Protein AF-A0A5J4QEM4-F1 (afdb_monomer_lite)

Radius of gyration: 17.96 Å; chains: 1; bounding box: 54×41×34 Å

Structure (mmCIF, N/CA/C/O backbone):
data_AF-A0A5J4QEM4-F1
#
_entry.id   AF-A0A5J4QEM4-F1
#
loop_
_atom_site.group_PDB
_atom_site.id
_atom_site.type_symbol
_atom_site.label_atom_id
_atom_site.label_alt_id
_atom_site.label_comp_id
_atom_site.label_asym_id
_atom_site.label_entity_id
_atom_site.label_seq_id
_atom_site.pdbx_PDB_ins_code
_atom_site.Cartn_x
_atom_site.Cartn_y
_atom_site.Cartn_z
_atom_site.occupancy
_atom_site.B_iso_or_equiv
_atom_site.auth_seq_id
_atom_site.auth_comp_id
_atom_site.auth_asym_id
_atom_site.auth_atom_id
_atom_site.pdbx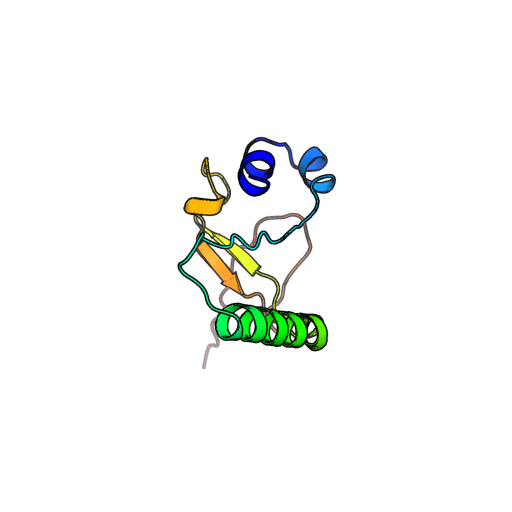_PDB_model_num
ATOM 1 N N . THR A 1 1 ? 4.903 10.009 9.346 1.00 61.25 1 THR A N 1
ATOM 2 C CA . THR A 1 1 ? 4.168 9.217 8.329 1.00 61.25 1 THR A CA 1
ATOM 3 C C . THR A 1 1 ? 2.708 9.618 8.389 1.00 61.25 1 THR A C 1
ATOM 5 O O . THR A 1 1 ? 2.253 9.834 9.500 1.00 61.25 1 THR A O 1
ATOM 8 N N . PHE A 1 2 ? 1.982 9.707 7.269 1.00 71.56 2 PHE A N 1
ATOM 9 C CA . PHE A 1 2 ? 0.571 10.151 7.238 1.00 71.56 2 PHE A CA 1
ATOM 10 C C . PHE A 1 2 ? -0.337 9.407 8.234 1.00 71.56 2 PHE A C 1
ATOM 12 O O . PHE A 1 2 ? -1.159 10.012 8.907 1.00 71.56 2 PHE A O 1
ATOM 19 N N . ALA A 1 3 ? -0.106 8.106 8.419 1.00 77.56 3 ALA A N 1
ATOM 20 C CA . ALA A 1 3 ? -0.843 7.293 9.385 1.00 77.56 3 ALA A CA 1
ATOM 21 C C . ALA A 1 3 ? -0.599 7.684 10.859 1.00 77.56 3 ALA A C 1
ATOM 23 O O . ALA A 1 3 ? -1.491 7.581 11.691 1.00 77.56 3 ALA A O 1
ATOM 24 N N . PHE A 1 4 ? 0.597 8.181 11.186 1.00 80.56 4 PHE A N 1
ATOM 25 C CA . PHE A 1 4 ? 0.905 8.674 12.532 1.00 80.56 4 PHE A CA 1
ATOM 26 C C . PHE A 1 4 ? 0.217 10.013 12.817 1.00 80.56 4 PHE A C 1
ATOM 28 O O . PHE A 1 4 ? -0.188 10.279 13.941 1.00 80.56 4 PHE A O 1
ATOM 35 N N . GLU A 1 5 ? 0.088 10.860 11.798 1.00 80.31 5 GLU A N 1
ATOM 36 C CA . GLU A 1 5 ? -0.663 12.110 11.905 1.00 80.31 5 GLU A CA 1
ATOM 37 C C . GLU A 1 5 ? -2.162 11.836 12.080 1.00 80.31 5 GLU A C 1
ATOM 39 O O . GLU A 1 5 ? -2.795 12.449 12.932 1.00 80.31 5 GLU A O 1
ATOM 44 N N . TYR A 1 6 ? -2.699 10.857 11.347 1.00 80.56 6 TYR A N 1
ATOM 45 C CA . TYR A 1 6 ? -4.084 10.405 11.485 1.00 80.56 6 TYR A CA 1
ATOM 46 C C . TYR A 1 6 ? -4.414 9.934 12.910 1.00 80.56 6 TYR A C 1
ATOM 48 O O . TYR A 1 6 ? -5.429 10.338 13.473 1.00 80.56 6 TYR A O 1
ATOM 56 N N . ASP A 1 7 ? -3.536 9.139 13.525 1.00 81.50 7 ASP A N 1
ATOM 57 C CA . ASP A 1 7 ? -3.776 8.580 14.861 1.00 81.50 7 ASP A CA 1
ATOM 58 C C . ASP A 1 7 ? -3.799 9.622 15.991 1.00 81.50 7 ASP A C 1
ATOM 60 O O . ASP A 1 7 ? -4.423 9.375 17.021 1.00 81.50 7 ASP A O 1
ATOM 64 N N . ASN A 1 8 ? -3.130 10.766 15.820 1.00 82.06 8 ASN A N 1
ATOM 65 C CA . ASN A 1 8 ? -3.017 11.800 16.858 1.00 82.06 8 ASN A CA 1
ATOM 66 C C . ASN A 1 8 ? -4.039 12.938 16.720 1.00 82.06 8 ASN A C 1
ATOM 68 O O . ASN A 1 8 ? -4.083 13.803 17.589 1.00 82.06 8 ASN A O 1
ATOM 72 N N . LYS A 1 9 ? -4.806 12.961 15.629 1.00 83.38 9 LYS A N 1
ATOM 73 C CA . LYS A 1 9 ? -5.760 14.026 15.305 1.00 83.38 9 LYS A CA 1
ATOM 74 C C . LYS A 1 9 ? -7.195 13.630 15.624 1.00 83.38 9 LYS A C 1
ATOM 76 O O . LYS A 1 9 ? -7.529 12.439 15.575 1.00 83.38 9 LYS A O 1
ATOM 81 N N . ASP A 1 10 ? -8.031 14.631 15.875 1.00 82.38 10 ASP A N 1
ATOM 82 C CA . ASP A 1 10 ? -9.472 14.463 16.081 1.00 82.38 10 ASP A CA 1
ATOM 83 C C . ASP A 1 10 ? -10.218 14.237 14.754 1.00 82.38 10 ASP A C 1
ATOM 85 O O . ASP A 1 10 ? -9.684 14.465 13.668 1.00 82.38 10 ASP A O 1
ATOM 89 N N . GLU A 1 11 ? -11.467 13.765 14.813 1.00 81.19 11 GLU A N 1
ATOM 90 C CA . GLU A 1 11 ? -12.245 13.385 13.619 1.00 81.19 11 GLU A CA 1
ATOM 91 C C . GLU A 1 11 ? -12.399 14.516 12.592 1.00 81.19 11 GLU A C 1
ATOM 93 O O . GLU A 1 11 ? -12.280 14.270 11.390 1.00 81.19 11 GLU A O 1
ATOM 98 N N . GLU A 1 12 ? -12.591 15.756 13.040 1.00 83.31 12 GLU A N 1
ATOM 99 C CA . GLU A 1 12 ? -12.689 16.915 12.143 1.00 83.31 12 GLU A CA 1
ATOM 100 C C . GLU A 1 12 ? -11.346 17.256 11.489 1.00 83.31 12 GLU A C 1
ATOM 102 O O . GLU A 1 12 ? -11.278 17.524 10.289 1.00 83.31 12 GLU A O 1
ATOM 107 N N . GLU A 1 13 ? -10.250 17.162 12.239 1.00 83.44 13 GLU A N 1
ATOM 108 C CA . GLU A 1 13 ? -8.905 17.407 11.718 1.00 83.44 13 GLU A CA 1
ATOM 109 C C . GLU A 1 13 ? -8.463 16.309 10.741 1.00 83.44 13 GLU A C 1
ATOM 111 O O . GLU A 1 13 ? -7.723 16.575 9.788 1.00 83.44 13 GLU A O 1
ATOM 116 N N . ARG A 1 14 ? -8.941 15.073 10.941 1.00 82.12 14 ARG A N 1
ATOM 117 C CA . ARG A 1 14 ? -8.678 13.932 10.052 1.00 82.12 14 ARG A CA 1
ATOM 118 C C . ARG A 1 14 ? -9.249 14.130 8.655 1.00 82.12 14 ARG A C 1
ATOM 120 O O . ARG A 1 14 ? -8.634 13.655 7.703 1.00 82.12 14 ARG A O 1
ATOM 127 N N . LYS A 1 15 ? -10.366 14.853 8.499 1.00 82.62 15 LYS A N 1
ATOM 128 C CA . LYS A 1 15 ? -10.959 15.146 7.177 1.00 82.62 15 LYS A CA 1
ATOM 129 C C . LYS A 1 15 ? -10.017 15.951 6.279 1.00 82.62 15 LYS A C 1
ATOM 131 O O . LYS A 1 15 ? -10.069 15.810 5.061 1.00 82.62 15 LYS A O 1
ATOM 136 N N . GLY A 1 16 ? -9.144 16.768 6.873 1.00 82.69 16 GLY A N 1
ATOM 137 C CA . GLY A 1 16 ? -8.130 17.542 6.152 1.00 82.69 16 GLY A CA 1
ATOM 138 C C . GLY A 1 16 ? -6.881 16.742 5.765 1.00 82.69 16 GLY A C 1
ATOM 139 O O . GLY A 1 16 ? -6.030 17.257 5.041 1.00 82.69 16 GLY A O 1
ATOM 140 N N . ILE A 1 17 ? -6.740 15.498 6.235 1.00 82.19 17 ILE A N 1
ATOM 141 C CA . ILE A 1 17 ? -5.583 14.656 5.926 1.00 82.19 17 ILE A CA 1
ATOM 142 C C . ILE A 1 17 ? -5.783 14.015 4.556 1.00 82.19 17 ILE A C 1
ATOM 144 O O . ILE A 1 17 ? -6.754 13.303 4.303 1.00 82.19 17 ILE A O 1
ATOM 148 N N . ILE A 1 18 ? -4.817 14.227 3.668 1.00 84.69 18 ILE A N 1
ATOM 149 C CA . ILE A 1 18 ? -4.851 13.653 2.327 1.00 84.69 18 ILE A CA 1
ATOM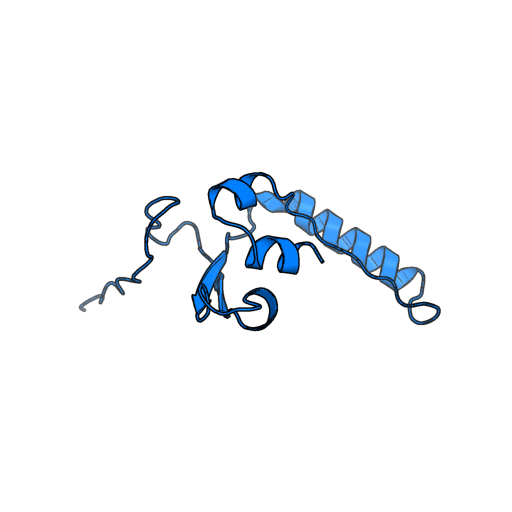 150 C C . ILE A 1 18 ? -4.591 12.142 2.415 1.00 84.69 18 ILE A C 1
ATOM 152 O O . ILE A 1 18 ? -3.596 11.695 2.991 1.00 84.69 18 ILE A O 1
ATOM 156 N N . ASN A 1 19 ? -5.465 11.351 1.793 1.00 85.06 19 ASN A N 1
ATOM 157 C CA . ASN A 1 19 ? -5.311 9.903 1.696 1.00 85.06 19 ASN A CA 1
ATOM 158 C C . ASN A 1 19 ? -4.290 9.538 0.605 1.00 85.06 19 ASN A C 1
ATOM 160 O O . ASN A 1 19 ? -4.624 9.464 -0.579 1.00 85.06 19 ASN A O 1
ATOM 164 N N . LEU A 1 20 ? -3.031 9.349 1.007 1.00 87.88 20 LEU A N 1
ATOM 165 C CA . LEU A 1 20 ? -1.912 9.056 0.110 1.00 87.88 20 LEU A CA 1
ATOM 166 C C . LEU A 1 20 ? -1.313 7.675 0.372 1.00 87.88 20 LEU A C 1
ATOM 168 O O . LEU A 1 20 ? -1.156 7.242 1.513 1.00 87.88 20 LEU A O 1
ATOM 172 N N . ILE A 1 21 ? -0.869 7.030 -0.707 1.00 88.94 21 ILE A N 1
ATOM 173 C CA . ILE A 1 21 ? -0.064 5.808 -0.661 1.00 88.94 21 ILE A CA 1
ATOM 174 C C . ILE A 1 21 ? 1.397 6.189 -0.892 1.00 88.94 21 ILE A C 1
ATOM 176 O O . ILE A 1 21 ? 1.723 6.905 -1.839 1.00 88.94 21 ILE A O 1
ATOM 180 N N . ARG A 1 22 ? 2.295 5.693 -0.038 1.00 91.12 22 ARG A N 1
ATOM 181 C CA . ARG A 1 22 ? 3.740 5.910 -0.173 1.00 91.12 22 ARG A CA 1
ATOM 182 C C . ARG A 1 22 ? 4.417 4.670 -0.750 1.00 91.12 22 ARG A C 1
ATOM 184 O O . ARG A 1 22 ? 4.407 3.622 -0.113 1.00 91.12 22 ARG A O 1
ATOM 191 N N . PHE A 1 23 ? 5.087 4.828 -1.889 1.00 93.69 23 PHE A N 1
ATOM 192 C CA . PHE A 1 23 ? 6.006 3.829 -2.436 1.00 93.69 23 PHE A CA 1
ATOM 193 C C . PHE A 1 23 ? 7.435 4.147 -1.989 1.00 93.69 23 PHE A C 1
ATOM 195 O O . PHE A 1 23 ? 7.989 5.181 -2.358 1.00 93.69 23 PHE A O 1
ATOM 202 N N . THR A 1 24 ? 8.035 3.269 -1.185 1.00 94.31 24 THR A N 1
ATOM 203 C CA . THR A 1 24 ? 9.430 3.411 -0.744 1.00 94.31 24 THR A CA 1
ATOM 204 C C . THR A 1 24 ? 10.317 2.495 -1.582 1.00 94.31 24 THR A C 1
ATOM 206 O O . THR A 1 24 ? 10.113 1.284 -1.581 1.00 94.31 24 THR A O 1
ATOM 209 N N . VAL A 1 25 ? 11.312 3.057 -2.274 1.00 95.19 25 VAL A N 1
ATOM 210 C CA . VAL A 1 25 ? 12.253 2.300 -3.117 1.00 95.19 25 VAL A CA 1
ATOM 211 C C . VAL A 1 25 ? 13.580 2.124 -2.368 1.00 95.19 25 VAL A C 1
ATOM 213 O O . VAL A 1 25 ? 14.297 3.109 -2.172 1.00 95.19 25 VAL A O 1
ATOM 216 N N . PRO A 1 26 ? 13.931 0.906 -1.918 1.00 96.00 26 PRO A N 1
ATOM 217 C CA . PRO A 1 26 ? 15.222 0.655 -1.291 1.00 96.00 26 PRO A CA 1
ATOM 218 C C . PRO A 1 26 ? 16.366 0.779 -2.305 1.00 96.00 26 PRO A C 1
ATOM 220 O O . PRO A 1 26 ? 16.268 0.335 -3.451 1.00 96.00 26 PRO A O 1
ATOM 223 N N . ARG A 1 27 ? 17.482 1.372 -1.869 1.00 96.00 27 ARG A N 1
ATOM 224 C CA . ARG A 1 27 ? 18.670 1.571 -2.712 1.00 96.00 27 ARG A CA 1
ATOM 225 C C . ARG A 1 27 ? 19.293 0.225 -3.084 1.00 96.00 27 ARG A C 1
ATOM 227 O O . ARG A 1 27 ? 19.503 -0.606 -2.207 1.00 96.00 27 ARG A O 1
ATOM 234 N N . ASN A 1 28 ? 19.620 0.044 -4.363 1.00 95.38 28 ASN A N 1
ATOM 235 C CA . ASN A 1 28 ? 20.341 -1.115 -4.913 1.00 95.38 28 ASN A CA 1
ATOM 236 C C . ASN A 1 28 ? 19.693 -2.494 -4.664 1.00 95.38 28 ASN A C 1
ATOM 238 O O . ASN A 1 28 ? 20.371 -3.508 -4.782 1.00 95.38 28 ASN A O 1
ATOM 242 N N . GLN A 1 29 ? 18.401 -2.553 -4.327 1.00 97.25 29 GLN A N 1
ATOM 243 C CA . GLN A 1 29 ? 17.686 -3.824 -4.119 1.00 97.25 29 GLN A CA 1
ATOM 244 C C . GLN A 1 29 ? 16.688 -4.146 -5.235 1.00 97.25 29 GLN A C 1
ATOM 246 O O . GLN A 1 29 ? 16.335 -5.305 -5.431 1.00 97.25 29 GLN A O 1
ATOM 251 N N . LEU A 1 30 ? 16.214 -3.131 -5.964 1.00 96.94 30 LEU A N 1
ATOM 252 C CA . LEU A 1 30 ? 15.219 -3.294 -7.020 1.00 96.94 30 LEU A CA 1
ATOM 253 C C . LEU A 1 30 ? 15.820 -2.992 -8.392 1.00 96.94 30 LEU A C 1
ATOM 255 O O . LEU A 1 30 ? 16.647 -2.094 -8.532 1.00 96.94 30 LEU A O 1
ATOM 259 N N . ASN A 1 31 ? 15.371 -3.738 -9.400 1.00 96.94 31 ASN A N 1
ATOM 260 C CA . ASN A 1 31 ? 15.691 -3.500 -10.801 1.00 96.94 31 ASN A CA 1
ATOM 261 C C . ASN A 1 31 ? 14.509 -2.819 -11.515 1.00 96.94 31 ASN A C 1
ATOM 263 O O . ASN A 1 31 ? 13.450 -2.576 -10.926 1.00 96.94 31 ASN A O 1
ATOM 267 N N . TYR A 1 32 ? 14.695 -2.520 -12.800 1.00 96.81 32 TYR A N 1
ATOM 268 C CA . TYR A 1 32 ? 13.678 -1.872 -13.625 1.00 96.81 32 TYR A CA 1
ATOM 269 C C . TYR A 1 32 ? 12.368 -2.670 -13.703 1.00 96.81 32 TYR A C 1
ATOM 271 O O . TYR A 1 32 ? 11.290 -2.085 -13.599 1.00 96.81 32 TYR A O 1
ATOM 279 N N . GLU A 1 33 ? 12.440 -3.998 -13.811 1.00 98.19 33 GLU A N 1
ATOM 280 C CA . GLU A 1 33 ? 11.252 -4.849 -13.934 1.00 98.19 33 GLU A CA 1
ATOM 281 C C . GLU A 1 33 ? 10.380 -4.818 -12.670 1.00 98.19 33 GLU A C 1
ATOM 283 O O . GLU A 1 33 ? 9.156 -4.785 -12.779 1.00 98.19 33 GLU A O 1
ATOM 288 N N . HIS A 1 34 ? 10.965 -4.709 -11.471 1.00 98.06 34 HIS A N 1
ATOM 289 C CA . HIS A 1 34 ? 10.188 -4.520 -10.236 1.00 98.06 34 HIS A CA 1
ATOM 290 C C . HIS A 1 34 ? 9.395 -3.204 -10.241 1.00 98.06 34 HIS A C 1
ATOM 292 O O . HIS A 1 34 ? 8.230 -3.163 -9.829 1.00 98.06 34 HIS A O 1
ATOM 298 N N . ILE A 1 35 ? 10.010 -2.121 -10.727 1.00 97.06 35 ILE A N 1
ATOM 299 C CA . ILE A 1 35 ? 9.354 -0.810 -10.830 1.00 97.06 35 ILE A CA 1
ATOM 300 C C . ILE A 1 35 ? 8.257 -0.864 -11.895 1.00 97.06 35 ILE A C 1
ATOM 302 O O . ILE A 1 35 ? 7.130 -0.430 -11.647 1.00 97.06 35 ILE A O 1
ATOM 306 N N . ARG A 1 36 ? 8.557 -1.454 -13.056 1.00 98.12 36 ARG A N 1
ATOM 307 C CA . ARG A 1 36 ? 7.610 -1.625 -14.160 1.00 98.12 36 ARG A CA 1
ATOM 308 C C . ARG A 1 36 ? 6.394 -2.445 -13.737 1.00 98.12 36 ARG A C 1
ATOM 310 O O . ARG A 1 36 ? 5.265 -2.036 -14.004 1.00 98.12 36 ARG A O 1
ATOM 317 N N . TYR A 1 37 ? 6.614 -3.556 -13.038 1.00 98.06 37 TYR A N 1
ATOM 318 C CA . TYR A 1 37 ? 5.553 -4.384 -12.473 1.00 98.06 37 TYR A CA 1
ATOM 319 C C . TYR A 1 37 ? 4.668 -3.581 -11.515 1.00 98.06 37 TYR A C 1
ATOM 321 O O . TYR A 1 37 ? 3.445 -3.575 -11.656 1.00 98.06 37 TYR A O 1
ATOM 329 N N . THR A 1 38 ? 5.282 -2.838 -10.591 1.00 97.25 38 THR A N 1
ATOM 330 C CA 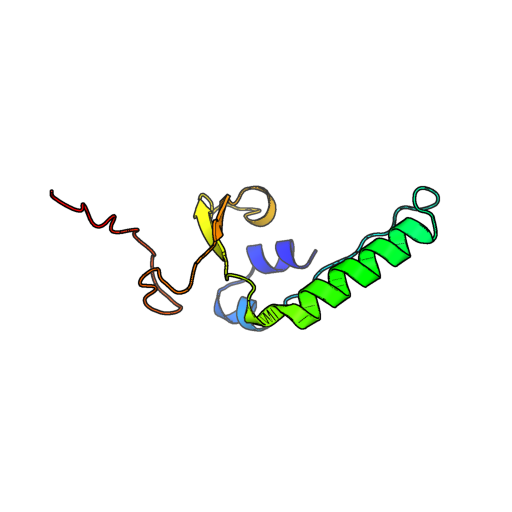. THR A 1 38 ? 4.557 -2.008 -9.617 1.00 97.25 38 THR A CA 1
ATOM 331 C C . THR A 1 38 ? 3.694 -0.952 -10.312 1.00 97.25 38 THR A C 1
ATOM 333 O O . THR A 1 38 ? 2.519 -0.802 -9.976 1.00 97.25 38 THR A O 1
ATOM 336 N N . ALA A 1 39 ? 4.232 -0.265 -11.325 1.00 97.06 39 ALA A N 1
ATOM 337 C CA . ALA A 1 39 ? 3.489 0.722 -12.106 1.00 97.06 39 ALA A CA 1
ATOM 338 C C . ALA A 1 39 ? 2.318 0.091 -12.882 1.00 97.06 39 ALA A C 1
ATOM 340 O O . ALA A 1 39 ? 1.213 0.639 -12.893 1.00 97.06 39 ALA A O 1
ATOM 341 N N . ALA A 1 40 ? 2.529 -1.079 -13.493 1.00 98.00 40 ALA A N 1
ATOM 342 C CA . ALA A 1 40 ? 1.485 -1.800 -14.215 1.00 98.00 40 ALA A CA 1
ATOM 343 C C . ALA A 1 40 ? 0.346 -2.252 -13.282 1.00 98.00 40 ALA A C 1
ATOM 345 O O . ALA A 1 40 ? -0.827 -2.027 -13.597 1.00 98.00 40 ALA A O 1
ATOM 346 N N . ALA A 1 41 ? 0.682 -2.824 -12.121 1.00 97.31 41 ALA A N 1
ATOM 347 C CA . ALA A 1 41 ? -0.281 -3.268 -11.115 1.00 97.31 41 ALA A CA 1
ATOM 348 C C . ALA A 1 41 ? -1.077 -2.093 -10.523 1.00 97.31 41 ALA A C 1
ATOM 350 O O . ALA A 1 41 ? -2.308 -2.137 -10.482 1.00 97.31 41 ALA A O 1
ATOM 351 N N . ALA A 1 42 ? -0.398 -1.005 -10.144 1.00 96.19 42 ALA A N 1
ATOM 352 C CA . ALA A 1 42 ? -1.053 0.208 -9.655 1.00 96.19 42 ALA A CA 1
ATOM 353 C C . ALA A 1 42 ? -1.979 0.822 -10.720 1.00 96.19 42 ALA A C 1
ATOM 355 O O . ALA A 1 42 ? -3.107 1.209 -10.417 1.00 96.19 42 ALA A O 1
ATOM 356 N N . GLY A 1 43 ? -1.547 0.847 -11.986 1.00 96.81 43 GLY A N 1
ATOM 357 C CA . GLY A 1 43 ? -2.369 1.314 -13.100 1.00 96.81 43 GLY A CA 1
ATOM 358 C C . GLY A 1 43 ? -3.615 0.452 -13.328 1.00 96.81 43 GLY A C 1
ATOM 359 O O . GLY A 1 43 ? -4.692 0.987 -13.591 1.00 96.81 43 GLY A O 1
ATOM 360 N N . ALA A 1 44 ? -3.498 -0.873 -13.203 1.00 96.94 44 ALA A N 1
ATOM 361 C CA . ALA A 1 44 ? -4.640 -1.781 -13.296 1.00 96.94 44 ALA A CA 1
ATOM 362 C C . ALA A 1 44 ? -5.648 -1.548 -12.159 1.00 96.94 44 ALA A C 1
ATOM 364 O O . ALA A 1 44 ? -6.841 -1.402 -12.430 1.00 96.94 44 ALA A O 1
ATOM 365 N N . LEU A 1 45 ? -5.171 -1.416 -10.916 1.00 94.19 45 LEU A N 1
ATOM 366 C CA . LEU A 1 45 ? -6.010 -1.097 -9.755 1.00 94.19 45 LEU A CA 1
ATOM 367 C C . LEU A 1 45 ? -6.710 0.257 -9.907 1.00 94.19 45 LEU A C 1
ATOM 369 O O . LEU A 1 45 ? -7.903 0.364 -9.645 1.00 94.19 45 LEU A O 1
ATOM 373 N N . PHE A 1 46 ? -6.003 1.283 -10.388 1.00 94.25 46 PHE A N 1
ATOM 374 C CA . PHE A 1 46 ? -6.582 2.609 -10.603 1.00 94.25 46 PHE A CA 1
ATOM 375 C C . PHE A 1 46 ? -7.703 2.603 -11.653 1.00 94.25 46 PHE A C 1
ATOM 377 O O . PHE A 1 46 ? -8.739 3.254 -11.471 1.00 94.25 46 PHE A O 1
ATOM 384 N N . ARG A 1 47 ? -7.530 1.845 -12.745 1.00 95.44 47 ARG A N 1
ATOM 385 C CA . ARG A 1 47 ? -8.579 1.647 -13.759 1.00 95.44 47 ARG A CA 1
ATOM 386 C C . ARG A 1 47 ? -9.773 0.874 -13.194 1.00 95.44 47 ARG A C 1
ATOM 388 O O . ARG A 1 47 ? -10.908 1.241 -13.473 1.00 95.44 47 ARG A O 1
ATOM 395 N N . GLY A 1 48 ? -9.523 -0.136 -12.363 1.00 92.44 48 GLY A N 1
ATOM 396 C CA . GLY A 1 48 ? -10.546 -0.955 -11.704 1.00 92.44 48 GLY A CA 1
ATOM 397 C C . GLY A 1 48 ? -11.097 -0.392 -10.390 1.00 92.44 48 GLY A C 1
ATOM 398 O O . GLY A 1 48 ? -11.821 -1.102 -9.697 1.00 92.44 48 GLY A O 1
ATOM 399 N N . ARG A 1 49 ? -10.775 0.857 -10.021 1.00 89.94 49 ARG A N 1
ATOM 400 C CA . ARG A 1 49 ? -11.047 1.404 -8.677 1.00 89.94 49 ARG A CA 1
ATOM 401 C C . ARG A 1 49 ? -12.518 1.387 -8.258 1.00 89.94 49 ARG A C 1
ATOM 403 O O . ARG A 1 49 ? -12.798 1.314 -7.071 1.00 89.94 49 ARG A O 1
ATOM 410 N N . ALA A 1 50 ? -13.446 1.433 -9.217 1.00 88.56 50 ALA A N 1
ATOM 411 C CA . ALA A 1 50 ? -14.884 1.371 -8.950 1.00 88.56 50 ALA A CA 1
ATOM 412 C C . ALA A 1 50 ? -15.328 0.020 -8.358 1.00 88.56 50 ALA A C 1
ATOM 414 O O . ALA A 1 50 ? -16.330 -0.039 -7.653 1.00 88.56 50 ALA A O 1
ATOM 415 N N . ASN A 1 51 ? -14.563 -1.044 -8.616 1.00 87.94 51 ASN A N 1
ATOM 416 C CA . ASN A 1 51 ? -14.849 -2.399 -8.147 1.00 87.94 51 ASN A CA 1
ATOM 417 C C . ASN A 1 51 ? -14.116 -2.741 -6.840 1.00 87.94 51 ASN A C 1
ATOM 419 O O . ASN A 1 51 ? -14.265 -3.852 -6.333 1.00 87.94 51 ASN A O 1
ATOM 423 N N . LEU A 1 52 ? -13.285 -1.835 -6.309 1.00 87.38 52 LEU A N 1
ATOM 424 C CA . LEU A 1 52 ? -12.550 -2.092 -5.074 1.00 87.38 52 LEU A CA 1
ATOM 425 C C . LEU A 1 52 ? -13.496 -1.967 -3.870 1.00 87.38 52 LEU A C 1
ATOM 427 O O . LEU A 1 52 ? -14.147 -0.928 -3.720 1.00 87.38 52 LEU A O 1
ATOM 431 N N . PRO A 1 53 ? -13.578 -2.986 -2.995 1.00 88.69 53 PRO A N 1
ATOM 432 C CA . PRO A 1 53 ? -14.379 -2.884 -1.786 1.00 88.69 53 PRO A CA 1
ATOM 433 C C . PRO A 1 53 ? -13.770 -1.844 -0.840 1.00 88.69 53 PRO A C 1
ATOM 435 O O . PRO A 1 53 ? -12.548 -1.753 -0.690 1.00 88.69 53 PRO A O 1
ATOM 438 N N . LYS A 1 54 ? -14.632 -1.079 -0.163 1.00 88.38 54 LYS A N 1
ATOM 439 C CA . LYS A 1 54 ? -14.217 -0.295 1.009 1.00 88.38 54 LYS A CA 1
ATOM 440 C C . LYS A 1 54 ? -13.821 -1.259 2.134 1.00 88.38 54 LYS A C 1
ATOM 442 O O . LYS A 1 54 ? -14.206 -2.425 2.113 1.00 88.38 54 LYS A O 1
ATOM 447 N N . VAL A 1 55 ? -13.073 -0.784 3.122 1.00 88.75 55 VAL A N 1
ATOM 448 C CA . VAL A 1 55 ? -12.659 -1.592 4.281 1.00 88.75 55 VAL A CA 1
ATOM 449 C C . VAL A 1 55 ? -13.125 -0.943 5.577 1.00 88.75 55 VAL A C 1
ATOM 451 O O . VAL A 1 55 ? -13.126 0.283 5.682 1.00 88.75 55 VAL A O 1
ATOM 454 N N . CYS A 1 56 ? -13.510 -1.754 6.559 1.00 88.12 56 CYS A N 1
ATOM 455 C CA . CYS A 1 56 ? -13.784 -1.308 7.924 1.00 88.12 56 CYS A CA 1
ATOM 456 C C . CYS A 1 56 ? -12.738 -1.860 8.894 1.00 88.12 56 CYS A C 1
ATOM 458 O O . CYS A 1 56 ? -12.157 -2.922 8.670 1.00 88.12 56 CYS A O 1
ATOM 460 N N . ILE A 1 57 ? -12.515 -1.138 9.992 1.00 88.00 57 ILE A N 1
ATOM 461 C CA . ILE A 1 57 ? -11.701 -1.618 11.109 1.00 88.00 57 ILE A CA 1
ATOM 462 C C . ILE A 1 57 ? -12.592 -2.472 12.009 1.00 88.00 57 ILE A C 1
ATOM 464 O O . ILE A 1 57 ? -13.541 -1.960 12.597 1.00 88.00 57 ILE A O 1
ATOM 468 N N . THR A 1 58 ? -12.277 -3.756 12.152 1.00 87.81 58 THR A N 1
ATOM 469 C CA . THR A 1 58 ? -13.042 -4.677 13.011 1.00 87.81 58 THR A CA 1
ATOM 470 C C . THR A 1 58 ? -12.479 -4.778 14.416 1.00 87.81 58 THR A C 1
ATOM 472 O O . THR A 1 58 ? -13.213 -4.972 15.384 1.00 87.81 58 THR A O 1
ATOM 475 N N . ARG A 1 59 ? -11.166 -4.595 14.556 1.00 86.75 59 ARG A N 1
ATOM 476 C CA . ARG A 1 59 ? -10.474 -4.599 15.844 1.00 86.75 59 ARG A CA 1
ATOM 477 C C . ARG A 1 59 ? -9.457 -3.476 15.884 1.00 86.75 59 ARG A C 1
ATOM 479 O O . ARG A 1 59 ? -8.736 -3.258 14.920 1.00 86.75 59 ARG A O 1
ATOM 486 N N . GLY A 1 60 ? -9.352 -2.826 17.040 1.00 83.00 60 GLY A N 1
ATOM 487 C CA . GLY A 1 60 ? -8.252 -1.908 17.323 1.00 83.00 60 GLY A CA 1
ATOM 488 C C . GLY A 1 60 ? -8.486 -0.451 16.932 1.00 83.00 60 GLY A C 1
ATOM 489 O O . GLY A 1 60 ? -7.545 0.324 16.994 1.00 83.00 60 GLY A O 1
ATOM 490 N N . GLN A 1 61 ? -9.723 -0.050 16.612 1.00 83.00 61 GLN A N 1
ATOM 491 C CA . GLN A 1 61 ? -10.059 1.317 16.179 1.00 83.00 61 GL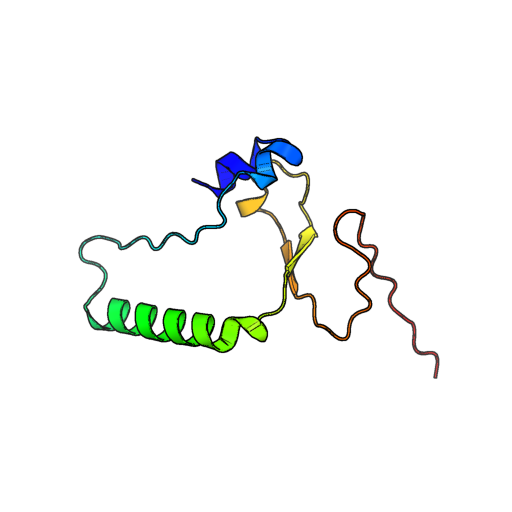N A CA 1
ATOM 492 C C . GLN A 1 61 ? -9.585 2.419 17.145 1.00 83.00 61 GLN A C 1
ATOM 494 O O . GLN A 1 61 ? -9.203 3.497 16.706 1.00 83.00 61 GLN A O 1
ATOM 499 N N . LYS A 1 62 ? -9.610 2.150 18.458 1.00 81.94 62 LYS A N 1
ATOM 500 C CA . LYS A 1 62 ? -9.210 3.099 19.515 1.00 81.94 62 LYS A CA 1
ATOM 501 C C . LYS A 1 62 ? -7.807 2.839 20.075 1.00 81.94 62 LYS A C 1
ATOM 503 O O . LYS A 1 62 ? -7.447 3.407 21.103 1.00 81.94 62 LYS A O 1
ATOM 508 N N . LEU A 1 63 ? -7.034 1.940 19.465 1.00 84.25 63 LEU A N 1
ATOM 509 C CA . LEU A 1 63 ? -5.665 1.686 19.907 1.00 84.25 63 LEU A CA 1
ATOM 510 C C . LEU A 1 63 ? -4.756 2.827 19.458 1.00 84.25 63 LEU A C 1
ATOM 512 O O . LEU A 1 63 ? -4.905 3.372 18.366 1.00 84.25 63 LEU A O 1
ATOM 516 N N . ARG A 1 64 ? -3.772 3.161 20.296 1.00 82.94 64 ARG A N 1
ATOM 517 C CA . ARG A 1 64 ? -2.659 4.006 19.858 1.00 82.94 64 ARG A CA 1
ATOM 518 C C . ARG A 1 64 ? -1.889 3.253 18.783 1.00 82.94 64 ARG A C 1
ATOM 520 O O . ARG A 1 64 ? -1.668 2.056 18.940 1.00 82.94 64 ARG A O 1
ATOM 527 N N . LEU A 1 65 ? -1.433 3.958 17.748 1.00 85.62 65 LEU A N 1
ATOM 528 C CA . LEU A 1 65 ? -0.736 3.330 16.623 1.00 85.62 65 LEU A CA 1
ATOM 529 C C . LEU A 1 65 ? -1.626 2.307 15.889 1.00 85.62 65 LEU A C 1
ATOM 531 O O . LEU A 1 65 ? -1.183 1.218 15.516 1.00 85.62 65 LEU A O 1
ATOM 535 N N . CYS A 1 66 ? -2.896 2.672 15.693 1.00 84.94 66 CYS A N 1
ATOM 536 C CA . CYS A 1 66 ? -3.945 1.851 15.093 1.00 84.94 66 CYS A CA 1
ATOM 537 C C . CYS A 1 66 ? -3.509 1.282 13.735 1.00 84.94 66 CYS A C 1
ATOM 539 O O . CYS A 1 66 ? -3.700 0.100 13.460 1.00 84.94 66 CYS A O 1
ATOM 541 N N . HIS A 1 67 ? -2.802 2.073 12.929 1.00 86.75 67 HIS A N 1
ATOM 542 C CA . HIS A 1 67 ? -2.288 1.655 11.623 1.00 86.75 67 HIS A CA 1
ATOM 543 C C . HIS A 1 67 ? -1.305 0.468 11.642 1.00 86.75 67 HIS A C 1
ATOM 545 O O . HIS A 1 67 ? -1.082 -0.133 10.592 1.00 86.75 67 HIS A O 1
ATOM 551 N N . PHE A 1 68 ? -0.725 0.110 12.794 1.00 89.06 68 PHE A N 1
ATOM 552 C CA . PHE A 1 68 ? 0.097 -1.099 12.944 1.00 89.06 68 PHE A CA 1
ATOM 553 C C . PHE A 1 68 ? -0.668 -2.298 13.516 1.00 89.06 68 PHE A C 1
ATOM 555 O O . PHE A 1 68 ? -0.207 -3.428 13.379 1.00 89.06 68 PHE A O 1
ATOM 562 N N . GLN A 1 69 ? -1.791 -2.065 14.198 1.00 88.25 69 GLN A N 1
ATOM 563 C CA . GLN A 1 69 ? -2.439 -3.063 15.060 1.00 88.25 69 GLN A CA 1
ATOM 564 C C . GLN A 1 69 ? -3.879 -3.395 14.653 1.00 88.25 69 GLN A C 1
ATOM 566 O O . GLN A 1 69 ? -4.452 -4.361 15.162 1.00 88.25 69 GLN A O 1
ATOM 571 N N . ALA A 1 70 ? -4.484 -2.595 13.778 1.00 89.88 70 ALA A N 1
ATOM 572 C CA . ALA A 1 70 ? -5.867 -2.757 13.373 1.00 89.88 70 ALA A CA 1
ATOM 573 C C . ALA A 1 70 ? -6.074 -4.003 12.508 1.00 89.88 70 ALA A C 1
ATOM 575 O O . ALA A 1 70 ? -5.282 -4.301 11.613 1.00 89.88 70 ALA A O 1
ATOM 576 N N . ALA A 1 71 ? -7.189 -4.693 12.742 1.00 89.88 71 ALA A N 1
ATOM 577 C CA . ALA A 1 71 ? -7.699 -5.694 11.812 1.00 89.88 71 ALA A CA 1
ATOM 578 C C . ALA A 1 71 ? -8.714 -5.040 10.871 1.00 89.88 71 ALA A C 1
ATOM 580 O O . ALA A 1 71 ? -9.541 -4.240 11.319 1.00 89.88 71 ALA A O 1
ATOM 581 N N . LEU A 1 72 ? -8.642 -5.385 9.585 1.00 90.56 72 LEU A N 1
ATOM 582 C CA . LEU A 1 72 ? -9.500 -4.841 8.536 1.00 90.56 72 LEU A CA 1
ATOM 583 C C . LEU A 1 72 ? -10.340 -5.950 7.903 1.00 90.56 72 LEU A C 1
ATOM 585 O O . LEU A 1 72 ? -9.824 -7.037 7.646 1.00 90.56 72 LEU A O 1
ATOM 589 N N . GLU A 1 73 ? -11.598 -5.651 7.589 1.00 89.94 73 GLU A N 1
ATOM 590 C CA . GLU A 1 73 ? -12.461 -6.515 6.777 1.00 89.94 73 GLU A CA 1
ATOM 591 C C . GLU A 1 73 ? -13.050 -5.739 5.586 1.00 89.94 73 GLU A C 1
ATOM 593 O O . GLU A 1 73 ? -13.316 -4.537 5.697 1.00 89.94 73 GLU A O 1
ATOM 598 N N . PRO A 1 74 ? -13.233 -6.392 4.422 1.00 90.94 74 PRO A N 1
ATOM 599 C CA . PRO A 1 74 ? -13.839 -5.768 3.253 1.00 90.94 74 PRO A CA 1
ATOM 600 C C . PRO A 1 74 ? -15.357 -5.619 3.407 1.00 90.94 74 PRO A C 1
ATOM 602 O O . PRO A 1 74 ? -16.058 -6.526 3.854 1.00 90.94 74 PRO A O 1
ATOM 605 N N . ILE A 1 75 ? -15.871 -4.486 2.941 1.00 87.50 75 ILE A N 1
ATOM 606 C CA . ILE A 1 75 ? -17.293 -4.179 2.841 1.00 87.50 75 ILE A CA 1
ATOM 607 C C . ILE A 1 75 ? -17.736 -4.439 1.397 1.00 87.50 75 ILE A C 1
ATOM 609 O O . ILE A 1 75 ? -17.414 -3.670 0.487 1.00 87.50 75 ILE A O 1
ATOM 613 N N . PHE A 1 76 ? -18.477 -5.524 1.175 1.00 81.06 76 PHE A N 1
ATOM 614 C CA . PHE A 1 76 ? -19.043 -5.849 -0.137 1.00 81.06 76 PHE A CA 1
ATOM 615 C C . PHE A 1 76 ? -20.435 -5.223 -0.302 1.00 81.06 76 PHE A C 1
ATOM 617 O O . PHE A 1 76 ? -21.218 -5.202 0.639 1.00 81.06 76 PHE A O 1
ATOM 624 N N . GLN A 1 77 ? -20.765 -4.755 -1.511 1.00 60.88 77 GLN A N 1
ATOM 625 C CA . GLN A 1 77 ? -21.989 -3.991 -1.826 1.00 60.88 77 GLN A CA 1
ATOM 626 C C . GLN A 1 77 ? -23.320 -4.734 -1.563 1.00 60.88 77 GLN A C 1
ATOM 628 O O . GLN A 1 77 ? -24.370 -4.105 -1.576 1.00 60.88 77 GLN A O 1
ATOM 633 N N . ASN A 1 78 ? -23.285 -6.043 -1.283 1.00 53.88 78 ASN A N 1
ATOM 634 C CA . ASN A 1 78 ? -24.458 -6.848 -0.903 1.00 53.88 78 ASN A CA 1
ATOM 635 C C . ASN A 1 78 ? -24.593 -7.055 0.619 1.00 53.88 78 ASN A C 1
ATOM 637 O O . ASN A 1 78 ? -25.419 -7.853 1.061 1.00 53.88 78 ASN A O 1
ATOM 641 N N . ALA A 1 79 ? -23.753 -6.400 1.421 1.00 50.44 79 ALA A N 1
ATOM 642 C CA . ALA A 1 79 ? -23.924 -6.306 2.862 1.00 50.44 79 ALA A CA 1
ATOM 643 C C . ALA A 1 79 ? -24.678 -5.008 3.177 1.00 50.44 79 ALA A C 1
ATOM 645 O O . ALA A 1 79 ? -24.297 -3.945 2.693 1.00 50.44 79 ALA A O 1
ATOM 646 N N . ASP A 1 80 ? -25.743 -5.101 3.974 1.00 41.12 80 ASP A N 1
ATOM 647 C CA . ASP A 1 80 ? -26.497 -3.951 4.475 1.00 41.12 80 ASP A CA 1
ATOM 648 C C . ASP A 1 80 ? -25.549 -3.024 5.263 1.00 41.12 80 ASP A C 1
ATOM 650 O O . ASP A 1 80 ? -25.213 -3.299 6.416 1.00 41.12 80 ASP A O 1
ATOM 654 N N . VAL A 1 81 ? -25.067 -1.948 4.636 1.00 47.44 81 VAL A N 1
ATOM 655 C CA . VAL A 1 81 ? -24.157 -0.976 5.259 1.00 47.44 81 VAL A CA 1
ATOM 656 C C . VAL A 1 81 ? -24.921 0.323 5.443 1.00 47.44 81 VAL A C 1
ATOM 658 O O . VAL A 1 81 ? -25.169 1.061 4.491 1.00 47.44 81 VAL A O 1
ATOM 661 N N . VAL A 1 82 ? -25.319 0.565 6.689 1.00 43.38 82 VAL A N 1
ATOM 662 C CA . VAL A 1 82 ? -25.915 1.818 7.147 1.00 43.38 82 VAL A CA 1
ATOM 663 C C . VAL A 1 82 ? -24.782 2.777 7.515 1.00 43.38 82 VAL A C 1
ATOM 665 O O . VAL A 1 82 ? -24.068 2.525 8.475 1.00 43.38 82 VAL A O 1
ATOM 668 N N . ASP A 1 83 ? -24.647 3.813 6.689 1.00 39.28 83 ASP A N 1
ATOM 669 C CA . ASP A 1 83 ? -24.167 5.187 6.919 1.00 39.28 83 ASP A CA 1
ATOM 670 C C . ASP A 1 83 ? -22.909 5.504 7.775 1.00 39.28 83 ASP A C 1
ATOM 672 O O . ASP A 1 83 ? -22.594 4.925 8.812 1.00 39.28 83 ASP A O 1
ATOM 676 N N . ASP A 1 84 ? -22.219 6.542 7.306 1.00 49.00 84 ASP A N 1
ATOM 677 C CA . ASP A 1 84 ? -20.811 6.930 7.439 1.00 49.00 84 ASP A CA 1
ATOM 678 C C . ASP A 1 84 ? -20.324 7.398 8.829 1.00 49.00 84 ASP A C 1
ATOM 680 O O . ASP A 1 84 ? -19.226 7.943 8.925 1.00 49.00 84 ASP A O 1
ATOM 684 N N . THR A 1 85 ? -21.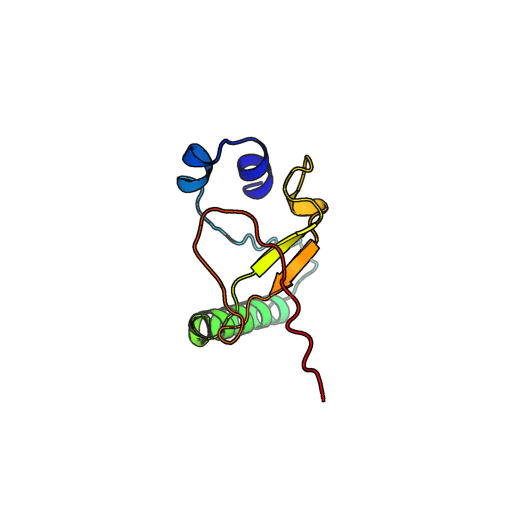061 7.225 9.934 1.00 50.88 85 THR A N 1
ATOM 685 C CA . THR A 1 85 ? -20.638 7.830 11.225 1.00 50.88 85 THR A CA 1
ATOM 686 C C . THR A 1 85 ? -20.966 7.063 12.507 1.00 50.88 85 THR A C 1
ATOM 688 O O . THR A 1 85 ? -20.748 7.596 13.596 1.00 50.88 85 THR A O 1
ATOM 691 N N . THR A 1 86 ? -21.459 5.820 12.491 1.00 40.72 86 THR A N 1
ATOM 692 C CA . THR A 1 86 ? -21.771 5.166 13.780 1.00 40.72 86 THR A CA 1
ATOM 693 C C . THR A 1 86 ? -21.667 3.644 13.753 1.00 40.72 86 THR A C 1
ATOM 695 O O . THR A 1 86 ? -22.332 2.972 12.982 1.00 40.72 86 THR A O 1
ATOM 698 N N . GLN A 1 87 ? -20.817 3.124 14.648 1.00 44.50 87 GLN A N 1
ATOM 699 C CA . GLN A 1 87 ? -20.812 1.778 15.245 1.00 44.50 87 GLN A CA 1
ATOM 700 C C . GLN A 1 87 ? -21.422 0.638 14.408 1.00 44.50 87 GLN A C 1
ATOM 702 O O . GLN A 1 87 ? -22.627 0.392 14.429 1.00 44.50 87 GLN A O 1
ATOM 707 N N . ILE A 1 88 ? -20.559 -0.158 13.774 1.00 43.31 88 ILE A N 1
ATOM 708 C CA . ILE A 1 88 ? -20.980 -1.332 13.006 1.00 43.31 88 ILE A CA 1
ATOM 709 C C . ILE A 1 88 ? -21.034 -2.557 13.930 1.00 43.31 88 ILE A C 1
ATOM 711 O O . ILE A 1 88 ? -20.017 -3.190 14.211 1.00 43.31 88 ILE A O 1
ATOM 715 N N . TYR A 1 89 ? -22.236 -2.917 14.384 1.00 36.16 89 TYR A N 1
ATOM 716 C CA . TYR A 1 89 ? -22.522 -4.260 14.892 1.00 36.16 89 TYR A CA 1
ATOM 717 C C . TYR A 1 89 ? -23.000 -5.140 13.734 1.00 36.16 89 TYR A C 1
ATOM 719 O O . TYR A 1 89 ? -24.066 -4.916 13.162 1.00 36.16 89 TYR A O 1
ATOM 727 N N . ALA A 1 90 ? -22.231 -6.180 13.409 1.00 37.62 90 ALA A N 1
ATOM 728 C CA . ALA A 1 90 ? -22.620 -7.189 12.432 1.00 37.62 90 ALA A CA 1
ATOM 729 C C . ALA A 1 90 ? -23.811 -8.015 12.957 1.00 37.62 90 ALA A C 1
ATOM 731 O O . ALA A 1 90 ? -23.644 -8.966 13.725 1.00 37.62 90 ALA A O 1
ATOM 732 N N . LYS A 1 91 ? -25.040 -7.690 12.537 1.00 34.25 91 LYS A N 1
ATOM 733 C CA . LYS A 1 91 ? -26.195 -8.566 12.773 1.00 34.25 91 LYS A CA 1
ATOM 734 C C . LYS A 1 91 ? -26.144 -9.717 11.764 1.00 34.25 91 LYS A C 1
ATOM 736 O O . LYS A 1 91 ? -26.623 -9.612 10.640 1.00 34.25 91 LYS A O 1
ATOM 741 N N . LYS A 1 92 ? -25.545 -10.842 12.164 1.00 36.06 92 LYS A N 1
ATOM 742 C CA . LYS A 1 92 ? -25.554 -12.093 11.390 1.00 36.06 92 LYS A CA 1
ATOM 743 C C . LYS A 1 92 ? -27.009 -12.562 11.237 1.00 36.06 92 LYS A C 1
ATOM 745 O O . LYS A 1 92 ? -27.598 -13.060 12.196 1.00 36.06 92 LYS A O 1
ATOM 750 N N . LYS A 1 93 ? -27.613 -12.390 10.055 1.00 36.34 93 LYS A N 1
ATOM 751 C CA . LYS A 1 93 ? -28.938 -12.944 9.729 1.00 36.34 93 LYS A CA 1
ATOM 752 C C . LYS A 1 93 ? -28.828 -14.474 9.811 1.00 36.34 93 LYS A C 1
ATOM 754 O O . LYS A 1 93 ? -28.240 -15.104 8.936 1.00 36.34 93 LYS A O 1
ATOM 759 N N . ARG A 1 94 ? -29.323 -15.082 10.897 1.00 38.78 94 ARG A N 1
ATOM 760 C CA . ARG A 1 94 ? -29.522 -16.537 10.959 1.00 38.78 94 ARG A CA 1
ATOM 761 C C . ARG A 1 94 ? -30.594 -16.880 9.929 1.00 38.78 94 ARG A C 1
ATOM 763 O O . ARG A 1 94 ? -31.756 -16.541 10.123 1.00 38.78 94 ARG A O 1
ATOM 770 N N . VAL A 1 95 ? -30.192 -17.524 8.839 1.00 38.12 95 VAL A N 1
ATOM 771 C CA . VAL A 1 95 ? -31.120 -18.219 7.948 1.00 38.12 95 VAL A CA 1
ATOM 772 C C . VAL A 1 95 ? -31.578 -19.460 8.709 1.00 38.12 95 VAL A C 1
ATOM 774 O O . VAL A 1 95 ? -30.807 -20.402 8.881 1.00 38.12 95 VAL A O 1
ATOM 777 N N . VAL A 1 96 ? -32.791 -19.407 9.260 1.00 42.03 96 VAL A N 1
ATOM 778 C CA . VAL A 1 96 ? -33.485 -20.587 9.783 1.00 42.03 96 VAL A CA 1
ATOM 779 C C . VAL A 1 96 ? -33.987 -21.354 8.565 1.00 42.03 96 VAL A C 1
ATOM 781 O O . VAL A 1 96 ? -34.668 -20.774 7.719 1.00 42.03 96 VAL A O 1
ATOM 784 N N . LYS A 1 97 ? -33.569 -22.612 8.450 1.00 37.19 97 LYS A N 1
ATOM 785 C CA . LYS A 1 97 ? -34.095 -23.572 7.485 1.00 37.19 97 LYS A CA 1
ATOM 786 C C . LYS A 1 97 ? -35.091 -24.471 8.199 1.00 37.19 97 LYS A C 1
ATOM 788 O O . LYS A 1 97 ? -34.831 -24.750 9.393 1.00 37.19 97 LYS A O 1
#

Sequence (97 aa):
TFAFEYDNKDEEERKGIINLIRFTVPRNQLNYEHIRYTAAAAGALFRGRANLPKVCITRGQKLRLCHFQAALEPIFQNADVVDDTTQIYAKKKRVVK

pLDDT: mean 78.78, std 20.08, range [34.25, 98.19]

Secondary structure (DSSP, 8-state):
-HHHHHHHS-HHHHHTS---------TTT--HHHHHHHHHHHHHHHHTGGGPPEEEEEE-TTSTTHHHH-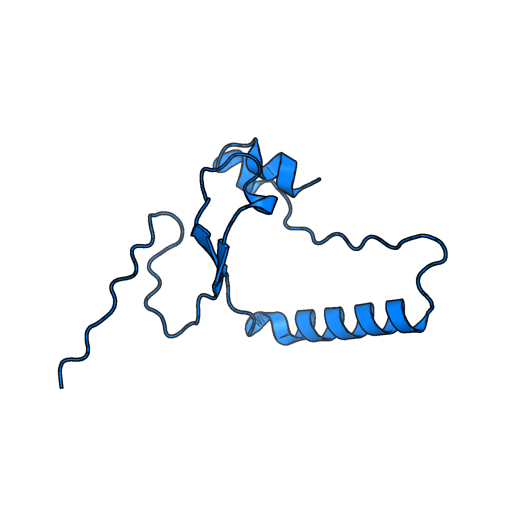EEEEE-TTS----TTS-----------

Organism: NCBI:txid222440

Foldseek 3Di:
DLLLVCLVDDPVVNVVRDDDDDDDDDPPPDDPVVVVVVVVVVVVCVVVVVVAFDKDFPPQPNPRSCVVPTDIDGDDPPDPDDDDDDDDDDPDPPPDD

InterPro domains:
  IPR015422 Pyridoxal phosphate-dependent transferase, small domain [G3DSA:3.90.1150.10] (1-75)
  IPR015424 Pyridoxal phosphate-dependent transferase [SSF53383] (2-75)